Protein AF-A0A7J9G3C3-F1 (afdb_monomer_lite)

pLDDT: mean 95.28, std 2.0, range [84.75, 97.81]

InterPro domains:
  IPR003340 B3 DNA binding domain [PS50863] (1-67)
  IPR005508 B3 domain-containing protein At2g31720-like [PF03754] (2-39)
  IPR005508 B3 domain-containing protein At2g31720-like [PTHR31541] (1-67)
  IPR015300 DNA-binding pseudobarrel domain superfamily [G3DSA:2.40.330.10] (1-65)
  IPR015300 DNA-binding pseudobarrel domain superfamily [SSF101936] (3-64)

Structure (mmCIF, N/CA/C/O backbone):
data_AF-A0A7J9G3C3-F1
#
_entry.id   AF-A0A7J9G3C3-F1
#
loop_
_atom_site.group_PDB
_atom_site.id
_atom_site.type_symbol
_atom_site.label_atom_id
_atom_site.label_alt_id
_atom_site.label_comp_id
_atom_site.label_asym_id
_atom_site.label_entity_id
_atom_site.label_seq_id
_atom_site.pdbx_PDB_ins_code
_atom_site.Cartn_x
_atom_site.Cartn_y
_atom_site.Cartn_z
_atom_site.occupancy
_atom_site.B_iso_or_equiv
_atom_site.auth_seq_id
_atom_site.auth_comp_id
_atom_site.auth_asym_id
_atom_site.auth_atom_id
_atom_site.pdbx_PDB_model_num
ATOM 1 N N . MET A 1 1 ? 6.728 -0.200 -10.023 1.00 93.69 1 MET A N 1
ATOM 2 C CA . MET A 1 1 ? 6.460 -1.658 -10.134 1.00 93.69 1 MET A CA 1
ATOM 3 C C . MET A 1 1 ? 5.048 -1.941 -9.639 1.00 93.69 1 MET A C 1
ATOM 5 O O . MET A 1 1 ? 4.630 -1.294 -8.690 1.00 93.69 1 MET A O 1
ATOM 9 N N . GLN A 1 2 ? 4.301 -2.853 -10.264 1.00 96.88 2 GLN A N 1
ATOM 10 C CA . GLN A 1 2 ? 3.017 -3.306 -9.712 1.00 96.88 2 GLN A CA 1
ATOM 11 C C . GLN A 1 2 ? 3.273 -4.368 -8.640 1.00 96.88 2 GLN A C 1
ATOM 13 O O . GLN A 1 2 ? 4.057 -5.286 -8.870 1.00 96.88 2 GLN A O 1
ATOM 18 N N . VAL A 1 3 ? 2.631 -4.227 -7.484 1.00 97.25 3 VAL A N 1
ATOM 19 C CA . VAL A 1 3 ? 2.644 -5.221 -6.403 1.00 97.25 3 VAL A CA 1
ATOM 20 C C . VAL A 1 3 ? 1.213 -5.503 -5.969 1.00 97.25 3 VAL A C 1
ATOM 22 O O . VAL A 1 3 ? 0.341 -4.637 -6.071 1.00 97.25 3 VAL A O 1
ATOM 25 N N . TRP A 1 4 ? 0.973 -6.713 -5.478 1.00 97.81 4 TRP A N 1
ATOM 26 C CA . TRP A 1 4 ? -0.313 -7.055 -4.886 1.00 97.81 4 TRP A CA 1
ATOM 27 C C . TRP A 1 4 ? -0.370 -6.541 -3.446 1.00 97.81 4 TRP A C 1
ATOM 29 O O . TRP A 1 4 ? 0.550 -6.791 -2.663 1.00 97.81 4 TRP A O 1
ATOM 39 N N . LEU A 1 5 ? -1.433 -5.814 -3.117 1.00 97.75 5 LEU A N 1
ATOM 40 C CA . LEU A 1 5 ? -1.721 -5.285 -1.793 1.00 97.75 5 LEU A CA 1
ATOM 41 C C . LEU A 1 5 ? -2.948 -5.981 -1.211 1.00 97.75 5 LEU A C 1
ATOM 43 O O . LEU A 1 5 ? -4.015 -5.951 -1.820 1.00 97.75 5 LEU A O 1
ATOM 47 N N . LEU A 1 6 ? -2.792 -6.560 -0.023 1.00 97.69 6 LEU A N 1
ATOM 48 C CA . LEU A 1 6 ? -3.898 -6.990 0.826 1.00 97.69 6 LEU A CA 1
ATOM 49 C C . LEU A 1 6 ? -4.290 -5.831 1.743 1.00 97.69 6 LEU A C 1
ATOM 51 O O . LEU A 1 6 ? -3.462 -5.357 2.523 1.00 97.69 6 LEU A O 1
ATOM 55 N N . ASP A 1 7 ? -5.518 -5.343 1.618 1.00 96.31 7 ASP A N 1
ATOM 56 C CA . ASP A 1 7 ? -6.012 -4.232 2.428 1.00 96.31 7 ASP A CA 1
ATOM 57 C C . ASP A 1 7 ? -6.555 -4.691 3.803 1.00 96.31 7 ASP A C 1
ATOM 59 O O . ASP A 1 7 ? -6.743 -5.893 4.018 1.00 96.31 7 ASP A O 1
ATOM 63 N N . PRO A 1 8 ? -6.822 -3.763 4.747 1.00 95.94 8 PRO A N 1
ATOM 64 C CA . PRO A 1 8 ? -7.356 -4.102 6.069 1.00 95.94 8 PRO A CA 1
ATOM 65 C C . PRO A 1 8 ? -8.680 -4.879 6.050 1.00 95.94 8 PRO A C 1
ATOM 67 O O . PRO A 1 8 ? -8.993 -5.582 7.007 1.00 95.94 8 PRO A O 1
ATOM 70 N N . SER A 1 9 ? -9.459 -4.771 4.971 1.00 95.19 9 SER A N 1
ATOM 71 C CA . SER A 1 9 ? -10.702 -5.518 4.760 1.00 95.19 9 SER A CA 1
ATOM 72 C C . SER A 1 9 ? -10.488 -6.907 4.144 1.00 95.19 9 SER A C 1
ATOM 74 O O . SER A 1 9 ? -11.454 -7.549 3.727 1.00 95.19 9 SER A O 1
ATOM 76 N N . MET A 1 10 ? -9.235 -7.378 4.086 1.00 94.44 10 MET A N 1
ATOM 77 C CA . MET A 1 10 ? -8.813 -8.639 3.468 1.00 94.44 10 MET A CA 1
ATOM 78 C C . MET A 1 10 ? -9.104 -8.710 1.962 1.00 94.44 10 MET A C 1
ATOM 80 O O . MET A 1 10 ? -9.232 -9.797 1.393 1.00 94.44 10 MET A O 1
ATOM 84 N N . LYS A 1 11 ? -9.183 -7.557 1.286 1.00 95.94 11 LYS A N 1
ATOM 85 C CA . LYS A 1 11 ? -9.352 -7.482 -0.168 1.00 95.94 11 LYS A CA 1
ATOM 86 C C . LYS A 1 11 ? -8.017 -7.232 -0.854 1.00 95.94 11 LYS A C 1
ATOM 88 O O . LYS A 1 11 ? -7.261 -6.331 -0.496 1.00 95.94 11 LYS A O 1
ATOM 93 N N . GLY A 1 12 ? -7.749 -8.038 -1.874 1.00 95.94 12 GLY A N 1
ATOM 94 C CA . GLY A 1 12 ? -6.578 -7.899 -2.728 1.00 95.94 12 GLY A CA 1
ATOM 95 C C . GLY A 1 12 ? -6.778 -6.866 -3.830 1.00 95.94 12 GLY A C 1
ATOM 96 O O . GLY A 1 12 ? -7.793 -6.894 -4.524 1.00 95.94 12 GLY A O 1
ATOM 97 N N . THR A 1 13 ? -5.789 -6.006 -4.054 1.00 96.69 13 THR A N 1
ATOM 98 C CA . THR A 1 13 ? -5.736 -5.106 -5.214 1.00 96.69 13 THR A CA 1
ATOM 99 C C . THR A 1 13 ? -4.314 -4.970 -5.740 1.00 96.69 13 THR A C 1
ATOM 101 O O . THR A 1 13 ? -3.350 -5.070 -4.989 1.00 96.69 13 THR A O 1
ATOM 104 N N . ASN A 1 14 ? -4.165 -4.673 -7.030 1.00 97.25 14 ASN A N 1
ATOM 105 C CA . ASN A 1 14 ? -2.880 -4.229 -7.560 1.00 97.25 14 ASN A CA 1
ATOM 106 C C . ASN A 1 14 ? -2.672 -2.746 -7.236 1.00 97.25 14 ASN A C 1
ATOM 108 O O . ASN A 1 14 ? -3.588 -1.929 -7.387 1.00 97.25 14 ASN A O 1
ATOM 112 N N . ILE A 1 15 ? -1.465 -2.414 -6.786 1.00 97.44 15 ILE A N 1
ATOM 113 C CA . ILE A 1 15 ? -1.034 -1.052 -6.477 1.00 97.44 15 ILE A CA 1
ATOM 114 C C . ILE A 1 15 ? 0.353 -0.807 -7.061 1.00 97.44 15 ILE A C 1
ATOM 116 O O . ILE A 1 15 ? 1.186 -1.710 -7.175 1.00 97.44 15 ILE A O 1
ATOM 120 N N . THR A 1 16 ? 0.631 0.441 -7.426 1.00 97.19 16 THR A N 1
ATOM 121 C CA . THR A 1 16 ? 1.960 0.805 -7.906 1.00 97.1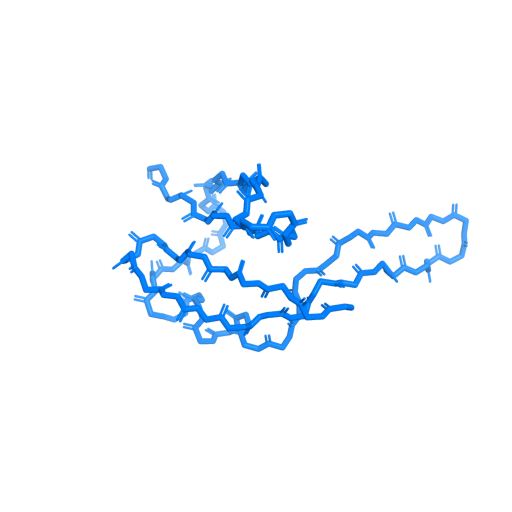9 16 THR A CA 1
ATOM 122 C C . THR A 1 16 ? 2.873 1.123 -6.727 1.00 97.19 16 THR A C 1
ATOM 124 O O . THR A 1 16 ? 2.671 2.102 -6.020 1.00 97.19 16 THR A O 1
ATOM 127 N N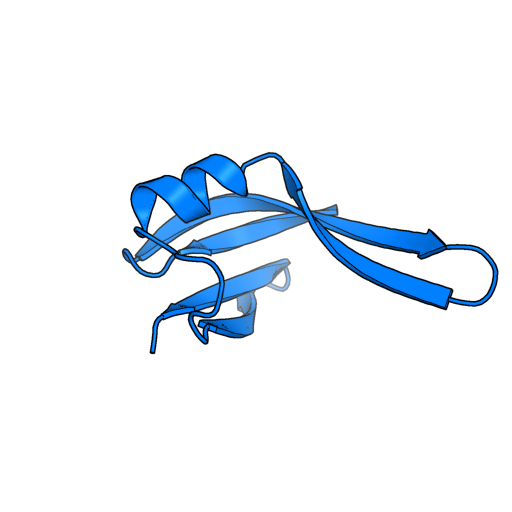 . PHE A 1 17 ? 3.920 0.324 -6.553 1.00 96.06 17 PHE A N 1
ATOM 128 C CA . PHE A 1 17 ? 5.038 0.614 -5.666 1.00 96.06 17 PHE A CA 1
ATOM 129 C C . PHE A 1 17 ? 6.175 1.256 -6.462 1.00 96.06 17 PHE A C 1
ATOM 131 O O . PHE A 1 17 ? 6.754 0.630 -7.358 1.00 96.06 17 PHE A O 1
ATOM 138 N N . ASN A 1 18 ? 6.480 2.515 -6.158 1.00 95.06 18 ASN A N 1
ATOM 139 C CA . ASN A 1 18 ? 7.491 3.301 -6.858 1.00 95.06 18 ASN A CA 1
ATOM 140 C C . ASN A 1 18 ? 8.522 3.874 -5.891 1.00 95.06 18 ASN A C 1
ATOM 142 O O . ASN A 1 18 ? 8.233 4.144 -4.729 1.00 95.06 18 ASN A O 1
ATOM 146 N N . LYS A 1 19 ? 9.725 4.108 -6.415 1.00 95.12 19 LYS A N 1
ATOM 147 C CA . LYS A 1 19 ? 10.738 4.936 -5.769 1.00 95.12 19 LYS A CA 1
ATOM 148 C C . LYS A 1 19 ? 10.729 6.302 -6.445 1.00 95.12 19 LYS A C 1
ATOM 150 O O . LYS A 1 19 ? 10.976 6.391 -7.644 1.00 95.12 19 LYS A O 1
ATOM 155 N N . TRP A 1 20 ? 10.427 7.349 -5.695 1.00 95.50 20 TRP A N 1
ATOM 156 C CA . TRP A 1 20 ? 10.559 8.731 -6.141 1.00 95.50 20 TRP A CA 1
ATOM 157 C C . TRP A 1 20 ? 11.916 9.262 -5.708 1.00 95.50 20 TRP A C 1
ATOM 159 O O . TRP A 1 20 ? 12.270 9.176 -4.535 1.00 95.50 20 TRP A O 1
ATOM 169 N N . VAL A 1 21 ? 12.682 9.794 -6.656 1.00 95.38 21 VAL A N 1
ATOM 170 C CA . VAL A 1 21 ? 13.959 10.461 -6.386 1.00 95.38 21 VAL A CA 1
ATOM 171 C C . VAL A 1 21 ? 13.687 11.960 -6.338 1.00 95.38 21 VAL A C 1
ATOM 173 O O . VAL A 1 21 ? 13.229 12.534 -7.323 1.00 95.38 21 VAL A O 1
ATOM 176 N N . MET A 1 22 ? 13.931 12.582 -5.187 1.00 93.69 22 MET A N 1
ATOM 177 C CA . MET A 1 22 ? 13.741 14.014 -4.960 1.00 93.69 22 MET A CA 1
ATOM 178 C C . MET A 1 22 ? 15.089 14.650 -4.626 1.00 93.69 22 MET A C 1
ATOM 180 O O . MET A 1 22 ? 15.488 14.725 -3.460 1.00 93.69 22 MET A O 1
ATOM 184 N N . GLY A 1 23 ? 15.812 15.067 -5.669 1.00 92.31 23 GLY A N 1
ATOM 185 C CA . GLY A 1 23 ? 17.155 15.634 -5.547 1.00 92.31 23 GLY A CA 1
ATOM 186 C C . GLY A 1 23 ? 18.125 14.646 -4.899 1.00 92.31 23 GLY A C 1
ATOM 187 O O . GLY A 1 23 ? 18.397 13.585 -5.455 1.00 92.31 23 GLY A O 1
ATOM 188 N N . SER A 1 24 ? 18.620 14.986 -3.707 1.00 94.94 24 SER A N 1
ATOM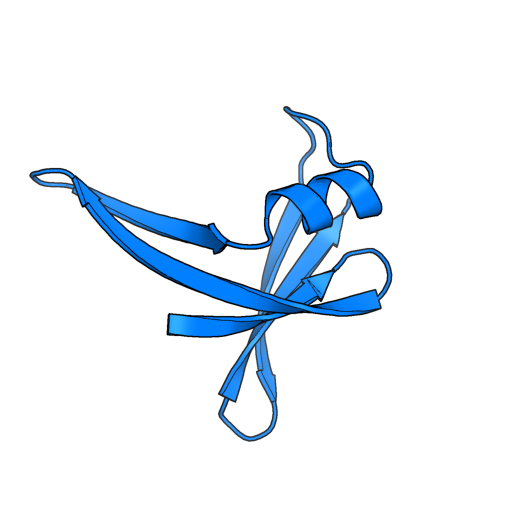 189 C CA . SER A 1 24 ? 19.523 14.145 -2.909 1.00 94.94 24 SER A CA 1
ATOM 190 C C . SER A 1 24 ? 18.815 13.071 -2.070 1.00 94.94 24 SER A C 1
ATOM 192 O O . SER A 1 24 ? 19.482 12.273 -1.416 1.00 94.94 24 SER A O 1
ATOM 194 N N . SER A 1 25 ? 17.480 13.035 -2.067 1.00 95.94 25 SER A N 1
ATOM 195 C CA . SER A 1 25 ? 16.685 12.100 -1.265 1.00 95.94 25 SER A CA 1
ATOM 196 C C . SER A 1 25 ? 15.864 11.149 -2.133 1.00 95.94 25 SER A C 1
ATOM 198 O O . SER A 1 25 ? 15.666 11.365 -3.331 1.00 95.94 25 SER A O 1
ATOM 200 N N . SER A 1 26 ? 15.354 10.078 -1.527 1.00 94.75 26 SER A N 1
ATOM 201 C CA . SER A 1 26 ? 14.382 9.213 -2.188 1.00 94.75 26 SER A CA 1
ATOM 202 C C . SER A 1 26 ? 13.304 8.735 -1.231 1.00 94.75 26 SER A C 1
ATOM 204 O O . SER A 1 26 ? 13.591 8.462 -0.068 1.00 94.75 26 SER A O 1
ATOM 206 N N . LEU A 1 27 ? 12.089 8.590 -1.748 1.00 94.88 27 LEU A N 1
ATOM 207 C CA . LEU A 1 27 ? 10.931 8.066 -1.037 1.00 94.88 27 LEU A CA 1
ATOM 208 C C . LEU A 1 27 ? 10.412 6.823 -1.751 1.00 94.88 27 LEU A C 1
ATOM 210 O O . LEU A 1 27 ? 10.389 6.771 -2.980 1.00 94.88 27 LEU A O 1
ATOM 214 N N . TYR A 1 28 ? 9.947 5.845 -0.985 1.00 93.31 28 TYR A N 1
ATOM 215 C CA . TYR A 1 28 ? 9.130 4.764 -1.519 1.00 93.31 28 TYR A CA 1
ATOM 216 C C . TYR A 1 28 ? 7.663 5.116 -1.326 1.00 93.31 28 TYR A C 1
ATOM 218 O O . TYR A 1 28 ? 7.249 5.492 -0.231 1.00 93.31 28 TYR A O 1
ATOM 226 N N . VAL A 1 29 ? 6.886 5.016 -2.396 1.00 93.88 29 VAL A N 1
ATOM 227 C CA . VAL A 1 29 ? 5.495 5.456 -2.424 1.00 93.88 29 VAL A CA 1
ATOM 228 C C . VAL A 1 29 ? 4.597 4.367 -2.993 1.00 93.88 29 VAL A C 1
ATOM 230 O O . VAL A 1 29 ? 4.949 3.677 -3.953 1.00 93.88 29 VAL A O 1
ATOM 233 N N . LEU A 1 30 ? 3.418 4.239 -2.391 1.00 94.94 30 LEU A N 1
ATOM 234 C CA . LEU A 1 30 ? 2.300 3.487 -2.939 1.00 94.94 30 LEU A CA 1
ATOM 235 C C . LEU A 1 30 ? 1.387 4.472 -3.667 1.00 94.94 30 LEU A C 1
ATOM 237 O O . LEU A 1 30 ? 0.784 5.355 -3.063 1.00 94.94 30 LEU A O 1
ATOM 241 N N . THR A 1 31 ? 1.324 4.346 -4.983 1.00 94.31 31 THR A N 1
ATOM 242 C CA . THR A 1 31 ? 0.549 5.210 -5.879 1.00 94.31 31 THR A CA 1
ATOM 243 C C . THR A 1 31 ? -0.411 4.364 -6.698 1.00 94.31 31 THR A C 1
ATOM 245 O O . THR A 1 31 ? -0.262 3.148 -6.733 1.00 94.31 31 THR A O 1
ATOM 248 N N . ASN A 1 32 ? -1.340 5.004 -7.418 1.00 89.38 32 ASN A N 1
ATOM 249 C CA . ASN A 1 32 ? -2.358 4.368 -8.271 1.00 89.38 32 ASN A CA 1
ATOM 250 C C . ASN A 1 32 ? -3.226 3.346 -7.511 1.00 89.38 32 ASN A C 1
ATOM 252 O O . ASN A 1 32 ? -2.745 2.307 -7.091 1.00 89.38 32 ASN A O 1
ATOM 256 N N . THR A 1 33 ? -4.523 3.619 -7.342 1.00 93.94 33 THR A N 1
ATOM 257 C CA . THR A 1 33 ? -5.453 2.809 -6.511 1.00 93.94 33 THR A CA 1
ATOM 258 C C . THR A 1 33 ? -5.341 3.049 -4.996 1.00 93.94 33 THR A C 1
ATOM 260 O O . THR A 1 33 ? -6.200 2.598 -4.242 1.00 93.94 33 THR A O 1
ATOM 263 N N . TRP A 1 34 ? -4.389 3.869 -4.531 1.00 95.25 34 TRP A N 1
ATOM 264 C CA . TRP A 1 34 ? -4.307 4.262 -3.115 1.00 95.25 34 TRP A CA 1
ATOM 265 C C . TRP A 1 34 ? -5.585 4.949 -2.599 1.00 95.25 34 TRP A C 1
ATOM 267 O O . TRP A 1 34 ? -6.095 4.587 -1.543 1.00 95.25 34 TRP A O 1
ATOM 277 N N . ASN A 1 35 ? -6.159 5.890 -3.358 1.00 95.31 35 ASN A N 1
ATOM 278 C CA . ASN A 1 35 ? -7.378 6.598 -2.940 1.00 95.31 35 ASN A CA 1
ATOM 279 C C . ASN A 1 35 ? -8.572 5.643 -2.707 1.00 95.31 35 ASN A C 1
ATOM 281 O O . ASN A 1 35 ? -9.223 5.758 -1.668 1.00 95.31 35 ASN A O 1
ATOM 285 N N . PRO A 1 36 ? -8.857 4.675 -3.604 1.00 95.56 36 PRO A N 1
ATOM 286 C CA . PRO A 1 36 ? -9.792 3.589 -3.316 1.00 95.56 36 PRO A CA 1
ATOM 287 C C . PRO A 1 36 ? -9.477 2.793 -2.042 1.00 95.56 36 PRO A C 1
ATOM 289 O O . PRO A 1 36 ? -10.392 2.560 -1.257 1.00 95.56 36 PRO A O 1
ATOM 292 N N . VAL A 1 37 ? -8.212 2.417 -1.798 1.00 95.62 37 VAL A N 1
ATOM 293 C CA . VAL A 1 37 ? -7.805 1.697 -0.571 1.00 95.62 37 VAL A CA 1
ATOM 294 C C . VAL A 1 37 ? -8.147 2.517 0.673 1.00 95.62 37 VAL A C 1
ATOM 296 O O . VAL A 1 37 ? -8.786 2.000 1.588 1.00 95.62 37 VAL A O 1
ATOM 299 N N . VAL A 1 38 ? -7.808 3.808 0.681 1.00 95.56 38 VAL A N 1
ATOM 300 C CA . VAL A 1 38 ? -8.139 4.741 1.769 1.00 95.56 38 VAL A CA 1
ATOM 301 C C . VAL A 1 38 ? -9.646 4.820 1.993 1.00 95.56 38 VAL A C 1
ATOM 303 O O . VAL A 1 38 ? -10.104 4.666 3.124 1.00 95.56 38 VAL A O 1
ATOM 306 N N . LYS A 1 39 ? -10.426 5.019 0.922 1.00 96.12 39 LYS A N 1
ATOM 307 C CA . LYS A 1 39 ? -11.887 5.156 1.000 1.00 96.12 39 LYS A CA 1
ATOM 308 C C . LYS A 1 39 ? -12.552 3.884 1.528 1.00 96.12 39 LYS A C 1
ATOM 310 O O . LYS A 1 39 ? -13.379 3.967 2.431 1.00 96.12 39 LYS A O 1
ATOM 315 N N . ASN A 1 40 ? -12.186 2.723 0.988 1.00 95.88 40 ASN A N 1
ATOM 316 C CA . ASN A 1 40 ? -12.815 1.443 1.323 1.00 95.88 40 ASN A CA 1
ATOM 317 C C . ASN A 1 40 ? -12.483 0.977 2.744 1.00 95.88 40 ASN A C 1
ATOM 319 O O . ASN A 1 40 ? -13.308 0.326 3.377 1.00 95.88 40 ASN A O 1
ATOM 323 N N . ASN A 1 41 ? -11.307 1.350 3.253 1.00 95.38 41 ASN A N 1
ATOM 324 C CA . ASN A 1 41 ? -10.844 0.985 4.593 1.00 95.38 41 ASN A CA 1
ATOM 325 C C . ASN A 1 41 ? -11.011 2.123 5.615 1.00 95.38 41 ASN A C 1
ATOM 327 O O . ASN A 1 41 ? -10.539 2.014 6.745 1.00 95.38 41 ASN A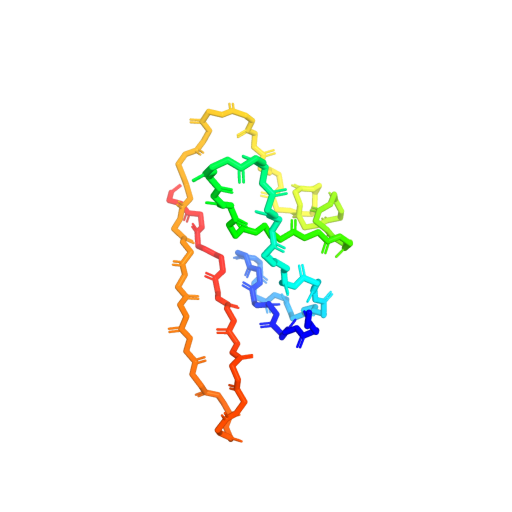 O 1
ATOM 331 N N . GLN A 1 42 ? -11.691 3.211 5.222 1.00 95.81 42 GLN A N 1
ATOM 332 C CA . GLN A 1 42 ? -11.995 4.375 6.061 1.00 95.81 42 GLN A CA 1
ATOM 333 C C . GLN A 1 42 ? -10.754 4.927 6.779 1.00 95.81 42 GLN A C 1
ATOM 335 O O . GLN A 1 42 ? -10.805 5.262 7.965 1.00 95.81 42 GLN A O 1
ATOM 340 N N . LEU A 1 43 ? -9.627 4.980 6.062 1.00 95.19 43 LEU A N 1
ATOM 341 C CA . LEU A 1 43 ? -8.371 5.481 6.608 1.00 95.19 43 LEU A CA 1
ATOM 342 C C . LEU A 1 43 ? -8.428 7.003 6.716 1.00 95.19 43 LEU A C 1
ATOM 344 O O . LEU A 1 43 ? -8.813 7.695 5.768 1.00 95.19 43 LEU A O 1
ATOM 348 N N . LYS A 1 44 ? -8.029 7.531 7.870 1.00 95.25 44 LYS A N 1
ATOM 349 C CA . LYS A 1 44 ? -8.018 8.967 8.156 1.00 95.25 44 LYS A CA 1
ATOM 350 C C . LYS A 1 44 ? -6.593 9.462 8.353 1.00 95.25 44 LYS A C 1
ATOM 352 O O . LYS A 1 44 ? -5.716 8.755 8.842 1.00 95.25 44 LYS A O 1
ATOM 357 N N . LYS A 1 45 ? -6.355 10.723 7.989 1.00 94.38 45 LYS A N 1
ATOM 358 C CA . LYS A 1 45 ? -5.075 11.383 8.258 1.00 94.38 45 LYS A CA 1
ATOM 359 C C . LYS A 1 45 ? -4.795 11.354 9.765 1.00 94.38 45 LYS A C 1
ATOM 361 O O . LYS A 1 45 ? -5.654 11.741 10.550 1.00 94.38 45 LYS A O 1
ATOM 366 N N . GLY A 1 46 ? -3.588 10.935 10.137 1.00 94.00 46 GLY A N 1
ATOM 367 C CA . GLY A 1 46 ? -3.165 10.805 11.532 1.00 94.00 46 GLY A CA 1
ATOM 368 C C . GLY A 1 46 ? -3.430 9.428 12.145 1.00 94.00 46 GLY A C 1
ATOM 369 O O . GLY A 1 46 ? -2.899 9.158 13.216 1.00 94.00 46 GLY A O 1
ATOM 370 N N . GLU A 1 47 ? -4.180 8.544 11.475 1.00 93.44 47 GLU A N 1
ATOM 371 C CA . GLU A 1 47 ? -4.270 7.146 11.903 1.00 93.44 47 GLU A CA 1
ATOM 372 C C . GLU A 1 47 ? -2.937 6.430 11.676 1.00 93.44 47 GLU A C 1
ATOM 374 O O . GLU A 1 47 ? -2.291 6.576 10.633 1.00 93.44 47 GLU A O 1
ATOM 379 N N . MET A 1 48 ? -2.542 5.629 12.665 1.00 94.19 48 MET A N 1
ATOM 380 C CA . MET A 1 48 ? -1.403 4.736 12.538 1.00 94.19 48 MET A CA 1
ATOM 381 C C . MET A 1 48 ? -1.839 3.473 11.797 1.00 94.19 48 MET A C 1
ATOM 383 O O . MET A 1 48 ? -2.829 2.835 12.146 1.00 94.19 48 MET A O 1
ATOM 387 N N . VAL A 1 49 ? -1.076 3.108 10.774 1.00 94.12 49 VAL A N 1
ATOM 388 C CA . VAL A 1 49 ? -1.239 1.861 10.025 1.00 94.12 49 VAL A CA 1
ATOM 389 C C . VAL A 1 49 ? 0.106 1.159 9.956 1.00 94.12 49 VAL A C 1
ATOM 391 O O . VAL A 1 49 ? 1.155 1.806 9.964 1.00 94.12 49 VAL A O 1
ATOM 394 N N . GLN A 1 50 ? 0.082 -0.162 9.867 1.00 95.75 50 GLN A N 1
ATOM 395 C CA . GLN A 1 50 ? 1.274 -0.958 9.619 1.00 95.75 50 GLN A CA 1
ATOM 396 C C . GLN A 1 50 ? 1.293 -1.404 8.162 1.00 95.75 50 GLN A C 1
ATOM 398 O O . GLN A 1 50 ? 0.274 -1.826 7.613 1.00 95.75 50 GLN A O 1
ATOM 403 N N . LEU A 1 51 ? 2.468 -1.331 7.543 1.00 95.69 51 LEU A N 1
ATOM 404 C CA . LEU A 1 51 ? 2.701 -1.846 6.203 1.00 95.69 51 LEU A CA 1
ATOM 405 C C . LEU A 1 51 ? 3.709 -2.988 6.287 1.00 95.69 51 LEU A C 1
ATOM 407 O O . LEU A 1 51 ? 4.862 -2.784 6.662 1.00 95.69 51 LEU A O 1
ATOM 411 N N . TRP A 1 52 ? 3.264 -4.180 5.917 1.00 97.00 52 TRP A N 1
ATOM 412 C CA . TRP A 1 52 ? 4.070 -5.392 5.914 1.00 97.00 52 TRP A CA 1
ATOM 413 C C . TRP A 1 52 ? 4.432 -5.775 4.487 1.00 97.00 52 TRP A C 1
ATOM 415 O O . TRP A 1 52 ? 3.613 -5.646 3.580 1.00 97.00 52 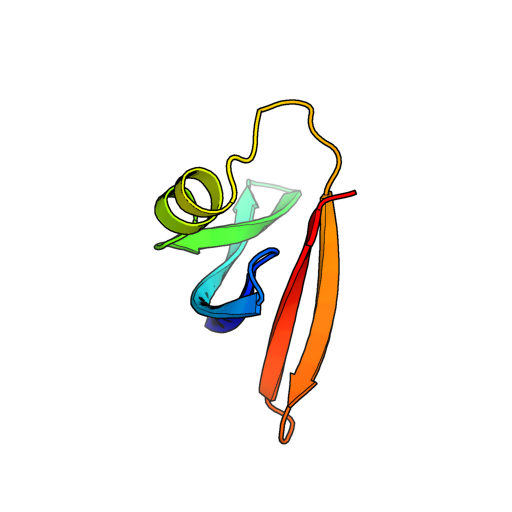TRP A O 1
ATOM 425 N N . SER A 1 53 ? 5.641 -6.290 4.285 1.00 96.12 53 SER A N 1
ATOM 426 C CA . SER A 1 53 ? 6.043 -6.922 3.029 1.00 96.12 53 SER A CA 1
ATOM 427 C C . SER A 1 53 ? 6.111 -8.430 3.207 1.00 96.12 53 SER A C 1
ATOM 429 O O . SER A 1 53 ? 6.672 -8.905 4.193 1.00 96.12 53 SER A O 1
ATOM 431 N N . PHE A 1 54 ? 5.620 -9.180 2.231 1.00 96.31 54 PHE A N 1
ATOM 432 C CA . PHE A 1 54 ? 5.739 -10.634 2.204 1.00 96.31 54 PHE A CA 1
ATOM 433 C C . PHE A 1 54 ? 5.942 -11.117 0.769 1.00 96.31 54 PHE A C 1
ATOM 435 O O . PHE A 1 54 ? 5.910 -10.330 -0.182 1.00 96.31 54 PHE A O 1
ATOM 442 N N . ARG A 1 55 ? 6.197 -12.417 0.605 1.00 96.94 55 ARG A N 1
ATOM 443 C CA . ARG A 1 55 ? 6.303 -13.037 -0.716 1.00 96.94 55 ARG A CA 1
ATOM 444 C C . ARG A 1 55 ? 5.244 -14.111 -0.887 1.00 96.94 55 ARG A C 1
ATOM 446 O O . ARG A 1 55 ? 5.100 -14.966 -0.021 1.00 96.94 55 ARG A O 1
ATOM 453 N N . LEU A 1 56 ? 4.557 -14.084 -2.024 1.00 94.62 56 LEU A N 1
ATOM 454 C CA . LEU A 1 56 ? 3.662 -15.146 -2.474 1.00 94.62 56 LEU A CA 1
ATOM 455 C C . LEU A 1 56 ? 4.200 -15.668 -3.804 1.00 94.62 56 LEU A C 1
ATOM 457 O O . LEU A 1 56 ? 4.312 -14.904 -4.759 1.00 94.62 56 LEU A O 1
ATOM 461 N N . ASN A 1 57 ? 4.581 -16.946 -3.864 1.00 95.81 57 ASN A N 1
ATOM 462 C CA . ASN A 1 57 ? 5.204 -17.544 -5.054 1.00 95.81 57 ASN A CA 1
ATOM 463 C C . ASN A 1 57 ? 6.393 -16.710 -5.576 1.00 95.81 57 ASN A C 1
ATOM 465 O O . ASN A 1 57 ? 6.490 -16.404 -6.761 1.00 95.81 57 ASN A O 1
ATOM 469 N N . SER A 1 58 ? 7.266 -16.276 -4.659 1.00 95.12 58 SER A N 1
ATOM 470 C CA . SER A 1 58 ? 8.429 -15.402 -4.910 1.00 95.12 58 SER A CA 1
ATOM 471 C C . SER A 1 58 ? 8.123 -13.960 -5.345 1.00 95.12 58 SER A C 1
ATOM 473 O O . SER A 1 58 ? 9.037 -13.128 -5.342 1.00 95.12 58 SER A O 1
ATOM 475 N N . LEU A 1 59 ? 6.864 -13.618 -5.629 1.00 95.81 59 LEU A N 1
ATOM 476 C CA . LEU A 1 59 ? 6.439 -12.258 -5.961 1.00 95.81 59 LEU A CA 1
ATOM 477 C C . LEU A 1 59 ? 6.338 -11.402 -4.699 1.00 95.81 59 LEU A C 1
ATOM 479 O O . LEU A 1 59 ? 5.839 -11.858 -3.673 1.00 95.81 59 LEU A O 1
ATOM 483 N N . LEU A 1 60 ? 6.814 -10.158 -4.777 1.00 96.19 60 LEU A N 1
ATOM 484 C CA . LEU A 1 60 ? 6.667 -9.189 -3.694 1.00 96.19 60 LEU A CA 1
ATOM 485 C C . LEU A 1 60 ? 5.200 -8.766 -3.570 1.00 96.19 60 LEU A C 1
ATOM 487 O O . LEU A 1 60 ? 4.602 -8.266 -4.526 1.00 96.19 60 LEU A O 1
ATOM 491 N N . CYS A 1 61 ? 4.669 -8.901 -2.364 1.00 97.25 61 CYS A N 1
ATOM 492 C CA . CYS A 1 61 ? 3.348 -8.440 -1.978 1.00 97.25 61 CYS A CA 1
ATOM 493 C C . CYS A 1 61 ? 3.454 -7.571 -0.724 1.00 97.25 61 CYS A C 1
ATOM 495 O O . CYS A 1 61 ? 4.441 -7.629 0.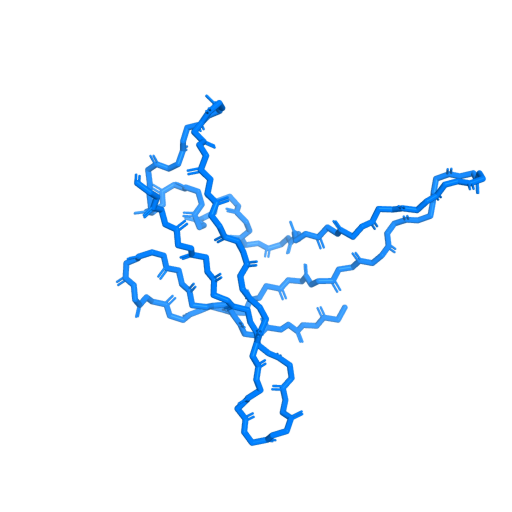018 1.00 97.25 61 CYS A O 1
ATOM 497 N N . VAL A 1 62 ? 2.427 -6.765 -0.481 1.00 97.38 62 VAL A N 1
ATOM 498 C CA . VAL A 1 62 ? 2.325 -5.932 0.717 1.00 97.38 62 VAL A CA 1
ATOM 499 C C . VAL A 1 62 ? 0.979 -6.133 1.399 1.00 97.38 62 VAL A C 1
ATOM 501 O O . VAL A 1 62 ? -0.023 -6.394 0.742 1.00 97.38 62 VAL A O 1
ATOM 504 N N . ALA A 1 63 ? 0.947 -6.039 2.721 1.00 97.44 63 ALA A N 1
ATOM 505 C CA . ALA A 1 63 ? -0.280 -6.067 3.504 1.00 97.44 63 ALA A CA 1
ATOM 506 C C . ALA A 1 63 ? -0.377 -4.781 4.316 1.00 97.44 63 ALA A C 1
ATOM 508 O O . ALA A 1 63 ? 0.581 -4.387 4.986 1.00 97.44 63 ALA A O 1
ATOM 509 N N . LEU A 1 64 ? -1.528 -4.126 4.237 1.00 97.12 64 LEU A N 1
ATOM 510 C CA . LEU A 1 64 ? -1.838 -2.946 5.023 1.00 97.12 64 LEU A CA 1
ATOM 511 C C . LEU A 1 64 ? -2.734 -3.366 6.188 1.00 97.12 64 LEU A C 1
ATOM 513 O O . LEU A 1 64 ? -3.821 -3.896 5.977 1.00 97.12 64 LEU A O 1
ATOM 517 N N . VAL A 1 65 ? -2.276 -3.117 7.410 1.00 95.62 65 VAL A N 1
ATOM 518 C CA . VAL A 1 65 ? -2.982 -3.478 8.642 1.00 95.62 65 VAL A CA 1
ATOM 519 C C . VAL A 1 65 ? -3.350 -2.197 9.379 1.00 95.62 65 VAL A C 1
ATOM 521 O O . VAL A 1 65 ? -2.490 -1.358 9.657 1.00 95.62 65 VAL A O 1
ATOM 524 N N . LYS A 1 66 ? -4.641 -2.035 9.670 1.00 90.88 66 LYS A N 1
ATOM 525 C CA . LYS A 1 66 ? -5.150 -0.956 10.520 1.00 90.88 66 LYS A CA 1
ATOM 526 C C . LYS A 1 66 ? -5.065 -1.404 11.986 1.00 90.88 66 LYS A C 1
ATOM 528 O O . LYS A 1 66 ? -5.443 -2.539 12.272 1.00 90.88 66 LYS A O 1
ATOM 533 N N . LEU A 1 67 ? -4.532 -0.541 12.858 1.00 84.75 67 LEU A N 1
ATOM 534 C CA . LEU A 1 67 ? -4.439 -0.760 14.309 1.00 84.75 67 LEU A CA 1
ATOM 535 C C . LEU A 1 67 ? -5.719 -0.354 15.040 1.00 84.75 67 LEU A C 1
ATOM 537 O O . LEU A 1 67 ? -6.401 0.576 14.548 1.00 84.75 67 LEU A O 1
#

Secondary structure (DSSP, 8-state):
-EEEEE-TTS-EEEEEEEEEEETTEEEEEEESSHHHHHHHTT--TT--EEEEEEEETTEEEEEEEE-

Radius of gyration: 12.5 Å; chains: 1; bounding box: 32×33×24 Å

Foldseek 3Di:
DWAWEQAQVRDIDIWDWDWDDDPPDIDTDTDDCVVVSCVVNVPDPPFDWDKDWDDDVNGIHIYIHGD

Organism: NCBI:txid34285

Sequence (67 aa):
MQVWLLDPSMKGTNITFNKWVMGSSSLYVLTNTWNPVVKNNQLKKGEMVQLWSFRLNSLLCVALVKL